Protein AF-A0A182N769-F1 (afdb_monomer)

Secondary structure (DSSP, 8-state):
---HHHHHHIIIIIHHHHHHHHHHHIIIIIHHHHHHHHHHHHHHHHHHHHHHHHHHHHHHHHIIIIIHHHHHHHHHHHHHHHHHHHHHHHHHHHHHHHHHHHHHHHHSTTSTT---

pLDDT: mean 93.68, std 7.4, range [54.34, 98.56]

Structure (mmCIF, N/CA/C/O backbone):
data_AF-A0A182N769-F1
#
_entry.id   AF-A0A182N769-F1
#
loop_
_atom_site.group_PDB
_atom_site.id
_atom_site.type_symbol
_atom_site.label_atom_id
_atom_site.label_alt_id
_atom_site.label_comp_id
_atom_site.label_asym_id
_atom_site.label_entity_id
_atom_site.label_seq_id
_atom_site.pdbx_PDB_ins_code
_atom_site.Cartn_x
_atom_site.Cartn_y
_atom_site.Cartn_z
_atom_site.occupancy
_atom_site.B_iso_or_equiv
_atom_site.auth_seq_id
_atom_site.auth_comp_id
_atom_site.auth_asym_id
_atom_site.auth_atom_id
_atom_site.pdbx_PDB_model_num
ATOM 1 N N . MET A 1 1 ? 33.350 34.529 -58.874 1.00 54.34 1 MET A N 1
ATOM 2 C CA . MET A 1 1 ? 33.471 33.235 -59.580 1.00 54.34 1 MET A CA 1
ATOM 3 C C . MET A 1 1 ? 34.474 32.399 -58.795 1.00 54.34 1 MET A C 1
ATOM 5 O O . MET A 1 1 ? 35.595 32.860 -58.628 1.00 54.34 1 MET A O 1
ATOM 9 N N . PHE A 1 2 ? 34.067 31.278 -58.189 1.00 67.50 2 PHE A N 1
ATOM 10 C CA . PHE A 1 2 ? 34.999 30.447 -57.409 1.00 67.50 2 PHE A CA 1
ATOM 11 C C . PHE A 1 2 ? 36.072 29.850 -58.328 1.00 67.50 2 PHE A C 1
ATOM 13 O O . PHE A 1 2 ? 35.775 29.505 -59.472 1.00 67.50 2 PHE A O 1
ATOM 20 N N . SER A 1 3 ? 37.312 29.755 -57.837 1.00 80.31 3 SER A N 1
ATOM 21 C CA . SER A 1 3 ? 38.452 29.258 -58.616 1.00 80.31 3 SER A CA 1
ATOM 22 C C . SER A 1 3 ? 38.177 27.847 -59.162 1.00 80.31 3 SER A C 1
ATOM 24 O O . SER A 1 3 ? 37.646 27.011 -58.424 1.00 80.31 3 SER A O 1
ATOM 26 N N . PRO A 1 4 ? 38.555 27.533 -60.415 1.00 80.31 4 PRO A N 1
ATOM 27 C CA . PRO A 1 4 ? 38.396 26.193 -60.984 1.00 80.31 4 PRO A CA 1
ATOM 28 C C . PRO A 1 4 ? 39.051 25.101 -60.121 1.00 80.31 4 PRO A C 1
ATOM 30 O O . PRO A 1 4 ? 38.511 24.003 -60.013 1.00 80.31 4 PRO A O 1
ATOM 33 N N . PHE A 1 5 ? 40.131 25.424 -59.403 1.00 80.31 5 PHE A N 1
ATOM 34 C CA . PHE A 1 5 ? 40.764 24.523 -58.432 1.00 80.31 5 PHE A CA 1
ATOM 35 C C . PHE A 1 5 ? 39.852 24.156 -57.257 1.00 80.31 5 PHE A C 1
ATOM 37 O O . PHE A 1 5 ? 39.815 23.001 -56.838 1.00 80.31 5 PHE A O 1
ATOM 44 N N . PHE A 1 6 ? 39.079 25.117 -56.745 1.00 83.44 6 PHE A N 1
ATOM 45 C CA . PHE A 1 6 ? 38.128 24.873 -55.660 1.00 83.44 6 PHE A CA 1
ATOM 46 C C . PHE A 1 6 ? 37.009 23.931 -56.112 1.00 83.44 6 PHE A C 1
ATOM 48 O O . PHE A 1 6 ? 36.618 23.028 -55.379 1.00 83.44 6 PHE A O 1
ATOM 55 N N . ASN A 1 7 ? 36.533 24.098 -57.347 1.00 85.31 7 ASN A N 1
ATOM 56 C CA . ASN A 1 7 ? 35.488 23.246 -57.909 1.00 85.31 7 ASN A CA 1
ATOM 57 C C . ASN A 1 7 ? 35.989 21.808 -58.135 1.00 85.31 7 ASN A C 1
ATOM 59 O O . ASN A 1 7 ? 35.293 20.852 -57.80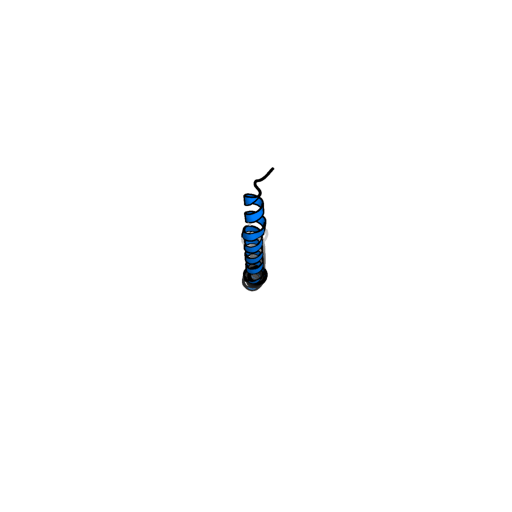4 1.00 85.31 7 ASN A O 1
ATOM 63 N N . ILE A 1 8 ? 37.230 21.646 -58.610 1.00 86.44 8 ILE A N 1
ATOM 64 C CA . ILE A 1 8 ? 37.871 20.331 -58.768 1.00 86.44 8 ILE A CA 1
ATOM 65 C C . ILE A 1 8 ? 38.034 19.636 -57.409 1.00 86.44 8 ILE A C 1
ATOM 67 O O . ILE A 1 8 ? 37.639 18.480 -57.267 1.00 86.44 8 ILE A O 1
ATOM 71 N N . LEU A 1 9 ? 38.548 20.335 -56.392 1.00 89.38 9 LEU A N 1
ATOM 72 C CA . LEU A 1 9 ? 38.689 19.785 -55.040 1.00 89.38 9 LEU A CA 1
ATOM 73 C C . LEU A 1 9 ? 37.332 19.339 -54.473 1.00 89.38 9 LEU A C 1
ATOM 75 O O . LEU A 1 9 ? 37.192 18.234 -53.949 1.00 89.38 9 LEU A O 1
ATOM 79 N N . LEU A 1 10 ? 36.314 20.187 -54.612 1.00 88.62 10 LEU A N 1
ATOM 80 C CA . LEU A 1 10 ? 34.984 19.920 -54.080 1.00 88.62 10 LEU A CA 1
ATOM 81 C C . LEU A 1 10 ? 34.326 18.714 -54.764 1.00 88.62 10 LEU A C 1
ATOM 83 O O . LEU A 1 10 ? 33.751 17.863 -54.085 1.00 88.62 10 LEU A O 1
ATOM 87 N N . LEU A 1 11 ? 34.425 18.612 -56.091 1.00 89.88 11 LEU A N 1
ATOM 88 C CA . LEU A 1 11 ? 33.785 17.544 -56.859 1.00 89.88 11 LEU A CA 1
ATOM 89 C C . LEU A 1 11 ? 34.516 16.206 -56.773 1.00 89.88 11 LEU A C 1
ATOM 91 O O . LEU A 1 11 ? 33.853 15.180 -56.657 1.00 89.88 11 LEU A O 1
ATOM 95 N N . PHE A 1 12 ? 35.847 16.208 -56.833 1.00 90.56 12 PHE A N 1
ATOM 96 C CA . PHE A 1 12 ? 36.619 14.972 -56.978 1.00 90.56 12 PHE A CA 1
ATOM 97 C C . PHE A 1 12 ? 37.205 14.443 -55.672 1.00 90.56 12 PHE A C 1
ATOM 99 O O . PHE A 1 12 ? 37.528 13.263 -55.607 1.00 90.56 12 PHE A O 1
ATOM 106 N N . GLN A 1 13 ? 37.333 15.276 -54.637 1.00 90.00 13 GLN A N 1
ATOM 107 C CA . GLN A 1 13 ? 37.891 14.847 -53.350 1.00 90.00 13 GLN A CA 1
ATOM 108 C C . GLN A 1 13 ? 36.838 14.894 -52.245 1.00 90.00 13 GLN A C 1
ATOM 110 O O . GLN A 1 13 ? 36.572 13.887 -51.592 1.00 90.00 13 GLN A O 1
ATOM 115 N N . ILE A 1 14 ? 36.178 16.042 -52.064 1.00 92.38 14 ILE A N 1
ATOM 116 C CA . ILE A 1 14 ? 35.286 16.251 -50.914 1.00 92.38 14 ILE A CA 1
ATOM 117 C C . ILE A 1 14 ? 33.979 15.467 -51.064 1.00 92.38 14 ILE A C 1
ATOM 119 O O . ILE A 1 14 ? 33.583 14.758 -50.139 1.00 92.38 14 ILE A O 1
ATOM 123 N N . LYS A 1 15 ? 33.304 15.561 -52.218 1.00 93.19 15 LYS A N 1
ATOM 124 C CA . LYS A 1 15 ? 32.033 14.852 -52.443 1.00 93.19 15 LYS A CA 1
ATOM 125 C C . LYS A 1 15 ? 32.162 13.327 -52.302 1.00 93.19 15 LYS A C 1
ATOM 127 O O . LYS A 1 15 ? 31.363 12.768 -51.554 1.00 93.19 15 LYS A O 1
ATOM 132 N N . PRO A 1 16 ? 33.140 12.645 -52.932 1.00 95.38 16 PRO A N 1
ATOM 133 C CA . PRO A 1 16 ? 33.295 11.199 -52.784 1.00 95.38 16 PRO A CA 1
ATOM 134 C C . PRO A 1 16 ? 33.575 10.783 -51.338 1.00 95.38 16 PRO A C 1
ATOM 136 O O . PRO A 1 16 ? 32.932 9.861 -50.831 1.00 95.38 16 PRO A O 1
ATOM 139 N N . LEU A 1 17 ? 34.462 11.509 -50.645 1.00 94.88 17 LEU A N 1
ATOM 140 C CA . LEU A 1 17 ? 34.779 11.254 -49.239 1.00 94.88 17 LEU A CA 1
ATOM 141 C C . LEU A 1 17 ? 33.533 11.387 -48.352 1.00 94.88 17 LEU A C 1
ATOM 143 O O . LEU A 1 17 ? 33.244 10.497 -47.555 1.00 94.88 17 LEU A O 1
ATOM 147 N N . TYR A 1 18 ? 32.757 12.458 -48.541 1.00 94.00 18 TYR A N 1
ATOM 148 C CA . TYR A 1 18 ? 31.498 12.677 -47.829 1.00 94.00 18 TYR A CA 1
ATOM 149 C C . TYR A 1 18 ? 30.494 11.550 -48.089 1.00 94.00 18 TYR A C 1
ATOM 151 O O . TYR A 1 18 ? 29.908 11.020 -47.147 1.00 94.00 18 TYR A O 1
ATOM 159 N N . THR A 1 19 ? 30.326 11.136 -49.348 1.00 95.25 19 THR A N 1
ATOM 160 C CA . THR A 1 19 ? 29.398 10.049 -49.688 1.00 95.25 19 THR A CA 1
ATOM 161 C C . THR A 1 19 ? 29.819 8.707 -49.096 1.00 95.25 19 THR A C 1
ATOM 163 O O . THR A 1 19 ? 28.957 7.964 -48.628 1.00 95.25 19 THR A O 1
ATOM 166 N N . SER A 1 20 ? 31.125 8.407 -49.060 1.00 93.81 20 SER A N 1
ATOM 167 C CA . SER A 1 20 ? 31.642 7.196 -48.413 1.00 93.81 20 SER A CA 1
ATOM 168 C C . SER A 1 20 ? 31.373 7.237 -46.914 1.00 93.81 20 SER A C 1
ATOM 170 O O . SER A 1 20 ? 30.770 6.315 -46.378 1.00 93.81 20 SER A O 1
ATOM 172 N N . TYR A 1 21 ? 31.719 8.349 -46.257 1.00 93.12 21 TYR A N 1
ATOM 173 C CA . TYR A 1 21 ? 31.479 8.539 -44.830 1.00 93.12 21 TYR A CA 1
ATOM 174 C C . TYR A 1 21 ? 29.995 8.407 -44.468 1.00 93.12 21 TYR A C 1
ATOM 176 O O . TYR A 1 21 ? 29.647 7.707 -43.523 1.00 93.12 21 TYR A O 1
ATOM 184 N N . GLN A 1 22 ? 29.099 9.033 -45.236 1.00 92.50 22 GLN A N 1
ATOM 185 C CA . GLN A 1 22 ? 27.661 8.960 -44.985 1.00 92.50 22 GLN A CA 1
ATOM 186 C C . GLN A 1 22 ? 27.119 7.533 -45.149 1.00 92.50 22 GLN A C 1
ATOM 188 O O . GLN A 1 22 ? 26.253 7.104 -44.380 1.00 92.50 22 GLN A O 1
ATOM 193 N N . LYS A 1 23 ? 27.626 6.786 -46.135 1.00 92.25 23 LYS A N 1
ATOM 194 C CA . LYS A 1 23 ? 27.254 5.387 -46.350 1.00 92.25 23 LYS A CA 1
ATOM 195 C C . LYS A 1 23 ? 27.746 4.507 -45.203 1.00 92.25 23 LYS A C 1
ATOM 197 O O . LYS A 1 23 ? 26.963 3.725 -44.672 1.00 92.25 23 LYS A O 1
ATOM 202 N N . ASP A 1 24 ? 28.994 4.678 -44.783 1.00 93.12 24 ASP A N 1
ATOM 203 C CA . ASP A 1 24 ? 29.573 3.927 -43.669 1.00 93.12 24 ASP A CA 1
ATOM 204 C C . ASP A 1 24 ? 28.843 4.229 -42.362 1.00 93.12 24 ASP A C 1
ATOM 206 O O . ASP A 1 24 ? 28.476 3.307 -41.637 1.00 93.12 24 ASP A O 1
ATOM 210 N N . LEU A 1 25 ? 28.529 5.500 -42.101 1.00 90.69 25 LEU A N 1
ATOM 211 C CA . LEU A 1 25 ? 27.726 5.926 -40.956 1.00 90.69 25 LEU A CA 1
ATOM 212 C C . LEU A 1 25 ? 26.351 5.243 -40.944 1.00 90.69 25 LEU A C 1
ATOM 214 O O . LEU A 1 25 ? 25.920 4.726 -39.915 1.00 90.69 25 LEU A O 1
ATOM 218 N N . SE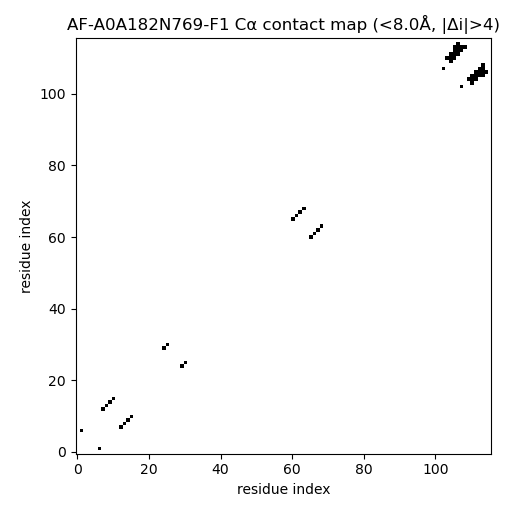R A 1 26 ? 25.680 5.212 -42.097 1.00 86.31 26 SER A N 1
ATOM 219 C CA . SER A 1 26 ? 24.359 4.589 -42.232 1.00 86.31 26 SER A CA 1
ATOM 220 C C . SER A 1 26 ? 24.429 3.075 -42.023 1.00 86.31 26 SER A C 1
ATOM 222 O O . SER A 1 26 ? 23.589 2.514 -41.327 1.00 86.31 26 SER A O 1
ATOM 224 N N . ASN A 1 27 ? 25.459 2.420 -42.562 1.00 86.69 27 ASN A N 1
ATOM 225 C CA . ASN A 1 27 ? 25.637 0.974 -42.446 1.00 86.69 27 ASN A CA 1
ATOM 226 C C . ASN A 1 27 ? 26.046 0.529 -41.038 1.00 86.69 27 ASN A C 1
ATOM 228 O O . ASN A 1 27 ? 25.719 -0.583 -40.633 1.00 86.69 27 ASN A O 1
ATOM 232 N N . THR A 1 28 ? 26.798 1.360 -40.312 1.00 90.88 28 THR A N 1
ATOM 233 C CA . THR A 1 28 ? 27.420 0.953 -39.043 1.00 90.88 28 THR A CA 1
ATOM 234 C C . THR A 1 28 ? 26.700 1.470 -37.809 1.00 90.88 28 THR A C 1
ATOM 236 O O . THR A 1 28 ? 26.701 0.773 -36.800 1.00 90.88 28 THR A O 1
ATOM 239 N N . LEU A 1 29 ? 26.085 2.657 -37.853 1.00 90.94 29 LEU A N 1
ATOM 240 C CA . LEU A 1 29 ? 25.515 3.283 -36.655 1.00 90.94 29 LEU A CA 1
ATOM 241 C C . LEU A 1 29 ? 23.994 3.359 -36.646 1.00 90.94 29 LEU A C 1
ATOM 243 O O . LEU A 1 29 ? 23.426 3.381 -35.556 1.00 90.94 29 LEU A O 1
ATOM 247 N N . TRP A 1 30 ? 23.328 3.380 -37.805 1.00 90.44 30 TRP A N 1
ATOM 248 C CA . TRP A 1 30 ? 21.873 3.559 -37.841 1.00 90.44 30 TRP A CA 1
ATOM 249 C C . TRP A 1 30 ? 21.152 2.442 -37.072 1.00 90.44 30 TRP A C 1
ATOM 251 O O . TRP A 1 30 ? 20.459 2.716 -36.090 1.00 90.44 30 TRP A O 1
ATOM 261 N N . GLU A 1 31 ? 21.349 1.184 -37.478 1.00 91.88 31 GLU A N 1
ATOM 262 C CA . GLU A 1 31 ? 20.619 0.034 -36.911 1.00 91.88 31 GLU A CA 1
ATOM 263 C C . GLU A 1 31 ? 20.937 -0.198 -35.429 1.00 91.88 31 GLU A C 1
ATOM 265 O O . GLU A 1 31 ? 19.998 -0.356 -34.638 1.00 91.88 31 GLU A O 1
ATOM 270 N N . PRO A 1 32 ? 22.211 -0.129 -34.989 1.00 94.62 32 PRO A N 1
ATOM 271 C CA . PRO A 1 32 ? 22.528 -0.237 -33.570 1.00 94.62 32 PRO A CA 1
ATOM 272 C C . PRO A 1 32 ? 21.906 0.871 -32.721 1.00 94.62 32 PRO A C 1
ATOM 274 O O . PRO A 1 32 ? 21.402 0.584 -31.638 1.00 94.62 32 PRO A O 1
ATOM 277 N N . LEU A 1 33 ? 21.897 2.125 -33.194 1.00 95.50 33 LEU A N 1
ATOM 278 C CA . LEU A 1 33 ? 21.293 3.229 -32.442 1.00 95.50 33 LEU A CA 1
ATOM 279 C C . LEU A 1 33 ? 19.779 3.071 -32.331 1.00 95.50 33 LEU A C 1
ATOM 281 O O . LEU A 1 33 ? 19.223 3.262 -31.251 1.00 95.50 33 LEU A O 1
ATOM 285 N N . ASN A 1 34 ? 19.104 2.704 -33.419 1.00 94.44 34 ASN A N 1
ATOM 286 C CA . ASN A 1 34 ? 17.664 2.479 -33.387 1.00 94.44 34 ASN A CA 1
ATOM 287 C C . ASN A 1 34 ? 17.289 1.321 -32.452 1.00 94.44 34 ASN A C 1
ATOM 289 O O . ASN A 1 34 ? 16.378 1.454 -31.634 1.00 94.44 34 ASN A O 1
ATOM 293 N N . THR A 1 35 ? 18.043 0.222 -32.518 1.00 96.31 35 THR A N 1
ATOM 294 C CA . THR A 1 35 ? 17.868 -0.930 -31.624 1.00 96.31 35 THR A CA 1
ATOM 295 C C . THR A 1 35 ? 18.086 -0.528 -30.167 1.00 96.31 35 THR A C 1
ATOM 297 O O . THR A 1 35 ? 17.234 -0.799 -29.323 1.00 96.31 35 THR A O 1
ATOM 300 N N . PHE A 1 36 ? 19.164 0.207 -29.876 1.00 97.12 36 PHE A N 1
ATOM 301 C CA . PHE A 1 36 ? 19.461 0.707 -28.535 1.00 97.12 36 PHE A CA 1
ATOM 302 C C . PHE A 1 36 ? 18.305 1.534 -27.955 1.00 97.12 36 PHE A C 1
ATOM 304 O O . PHE A 1 36 ? 17.895 1.323 -26.811 1.00 97.12 36 PHE A O 1
ATOM 311 N N . TRP A 1 37 ? 17.739 2.457 -28.737 1.00 97.69 37 TRP A N 1
ATOM 312 C CA . TRP A 1 37 ? 16.615 3.274 -28.279 1.00 97.69 37 TRP A CA 1
ATOM 313 C C . TRP A 1 37 ? 15.338 2.456 -28.071 1.00 97.69 37 TRP A C 1
ATOM 315 O O . TRP A 1 37 ? 14.627 2.688 -27.088 1.00 97.69 37 TRP A O 1
ATOM 325 N N . ALA A 1 38 ? 15.064 1.477 -28.936 1.00 98.19 38 ALA A N 1
ATOM 326 C CA . ALA A 1 38 ? 13.933 0.567 -28.776 1.00 98.19 38 ALA A CA 1
ATOM 327 C C . ALA A 1 38 ? 14.057 -0.282 -27.497 1.00 98.19 38 ALA A C 1
ATOM 329 O O . ALA A 1 38 ? 13.107 -0.381 -26.716 1.00 98.19 38 ALA A O 1
ATOM 330 N N . GLU A 1 39 ? 15.241 -0.830 -27.227 1.00 98.25 39 GLU A N 1
ATOM 331 C CA . GLU A 1 39 ? 15.528 -1.592 -26.008 1.00 98.25 39 GLU A CA 1
ATOM 332 C C . GLU A 1 39 ? 15.423 -0.727 -24.749 1.00 98.25 39 GLU A C 1
ATOM 334 O O . GLU A 1 39 ? 14.849 -1.153 -23.739 1.00 98.25 39 GLU A O 1
ATOM 339 N N . CYS A 1 40 ? 15.927 0.509 -24.806 1.00 98.06 40 CYS A N 1
ATOM 340 C CA . CYS A 1 40 ? 15.794 1.473 -23.718 1.00 98.06 40 CYS A CA 1
ATOM 341 C C . CYS A 1 40 ? 14.321 1.782 -23.424 1.00 98.06 40 CYS A C 1
ATOM 343 O O . CYS A 1 40 ? 13.916 1.817 -22.256 1.00 98.06 40 CYS A O 1
ATOM 345 N N . TYR A 1 41 ? 13.509 1.968 -24.467 1.00 98.25 41 TYR A N 1
ATOM 346 C CA . TYR A 1 41 ? 12.077 2.212 -24.329 1.00 98.25 41 TYR A CA 1
ATOM 347 C C . TYR A 1 41 ? 11.363 1.030 -23.664 1.00 98.25 41 TYR A C 1
ATOM 349 O O . TYR A 1 41 ? 10.673 1.215 -22.656 1.00 98.25 41 TYR A O 1
ATOM 357 N N . GL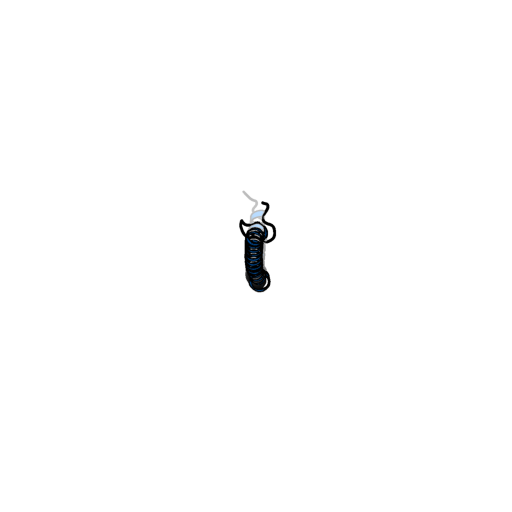U A 1 42 ? 11.562 -0.188 -24.171 1.00 98.38 42 GLU A N 1
ATOM 358 C CA . GLU A 1 42 ? 10.914 -1.376 -23.609 1.00 98.38 42 GLU A CA 1
ATOM 359 C C . GLU A 1 42 ? 11.388 -1.657 -22.177 1.00 98.38 42 GLU A C 1
ATOM 361 O O . GLU A 1 42 ? 10.569 -1.938 -21.299 1.00 98.38 42 GLU A O 1
ATOM 366 N N . SER A 1 43 ? 12.675 -1.466 -21.879 1.00 98.31 43 SER A N 1
ATOM 367 C CA . SER A 1 43 ? 13.208 -1.593 -20.516 1.00 98.31 43 SER A CA 1
ATOM 368 C C . SER A 1 43 ? 12.549 -0.607 -19.547 1.00 98.31 43 SER A C 1
ATOM 370 O O . SER A 1 43 ? 12.111 -0.992 -18.455 1.00 98.31 43 SER A O 1
ATOM 372 N N . CYS A 1 44 ? 12.410 0.662 -19.946 1.00 98.12 44 CYS A N 1
ATOM 373 C CA . CYS A 1 44 ? 11.729 1.683 -19.147 1.00 98.12 44 CYS A CA 1
ATOM 374 C C . CYS A 1 44 ? 10.252 1.339 -18.923 1.00 98.12 44 CYS A C 1
ATOM 376 O O . CYS A 1 44 ? 9.742 1.442 -17.801 1.00 98.12 44 CYS A O 1
ATOM 378 N N . LYS A 1 45 ? 9.565 0.896 -19.975 1.00 98.12 45 LYS A N 1
ATOM 379 C CA . LYS A 1 45 ? 8.157 0.497 -19.940 1.00 98.12 45 LYS A CA 1
ATOM 380 C C . LYS A 1 45 ? 7.927 -0.692 -19.007 1.00 98.12 45 LYS A C 1
ATOM 382 O O . LYS A 1 45 ? 7.084 -0.595 -18.111 1.00 98.12 45 LYS A O 1
ATOM 387 N N . LEU A 1 46 ? 8.716 -1.760 -19.135 1.00 98.31 46 LEU A N 1
ATOM 388 C CA . LEU A 1 46 ? 8.646 -2.943 -18.269 1.00 98.31 46 LEU A CA 1
ATOM 389 C C . LEU A 1 46 ? 8.948 -2.598 -16.808 1.00 98.31 46 LEU A C 1
ATOM 391 O O . LEU A 1 46 ? 8.221 -3.018 -15.904 1.00 98.31 46 LEU A O 1
ATOM 395 N N . SER A 1 47 ? 9.980 -1.786 -16.563 1.00 98.31 47 SER A N 1
ATOM 396 C CA . SER A 1 47 ? 10.313 -1.301 -15.221 1.00 98.31 47 SER A CA 1
ATOM 397 C C . SER A 1 47 ? 9.155 -0.507 -14.607 1.00 98.31 47 SER A C 1
ATOM 399 O O . SER A 1 47 ? 8.749 -0.751 -13.464 1.00 98.31 47 SER A O 1
ATOM 401 N N . SER A 1 48 ? 8.544 0.391 -15.386 1.00 98.25 48 SER A N 1
ATOM 402 C CA . SER A 1 48 ? 7.403 1.189 -14.941 1.00 98.25 48 SER A CA 1
ATOM 403 C C . SER A 1 48 ? 6.182 0.324 -14.606 1.00 98.25 48 SER A C 1
ATOM 405 O O . SER A 1 48 ? 5.602 0.473 -13.527 1.00 98.25 48 SER A O 1
ATOM 407 N N . GLN A 1 49 ? 5.841 -0.638 -15.469 1.00 98.38 49 GLN A N 1
ATOM 408 C CA . GLN A 1 49 ? 4.746 -1.587 -15.240 1.00 98.38 49 GLN A CA 1
ATOM 409 C C . GLN A 1 49 ? 4.990 -2.460 -14.003 1.00 98.38 49 GLN A C 1
ATOM 411 O O . GLN A 1 49 ? 4.099 -2.620 -13.164 1.00 98.38 49 GLN A O 1
ATOM 416 N N . ARG A 1 50 ? 6.212 -2.982 -13.839 1.00 98.44 50 ARG A N 1
ATOM 417 C CA . ARG A 1 50 ? 6.599 -3.776 -12.665 1.00 98.44 50 ARG A CA 1
ATOM 418 C C . ARG A 1 50 ? 6.447 -2.969 -11.381 1.00 98.44 50 ARG A C 1
ATOM 420 O O . ARG A 1 50 ? 5.857 -3.457 -10.418 1.00 98.44 50 ARG A O 1
ATOM 427 N N . ARG A 1 51 ? 6.932 -1.726 -11.369 1.00 98.38 51 ARG A N 1
ATOM 428 C CA . ARG A 1 51 ? 6.788 -0.809 -10.232 1.00 98.38 51 ARG A CA 1
ATOM 429 C C . ARG A 1 51 ? 5.318 -0.551 -9.899 1.00 98.38 51 ARG A C 1
ATOM 431 O O . ARG A 1 51 ? 4.954 -0.647 -8.730 1.00 98.38 51 ARG A O 1
ATOM 438 N N . ALA A 1 52 ? 4.473 -0.281 -10.893 1.00 98.31 52 ALA A N 1
ATOM 439 C CA . ALA A 1 52 ? 3.041 -0.068 -10.677 1.00 98.31 52 ALA A CA 1
ATOM 440 C C . ALA A 1 52 ? 2.363 -1.306 -10.059 1.00 98.31 52 ALA A C 1
ATOM 442 O O . ALA A 1 52 ? 1.628 -1.187 -9.076 1.00 98.31 52 ALA A O 1
ATOM 443 N N . LYS A 1 53 ? 2.679 -2.504 -10.568 1.00 98.44 53 LYS A N 1
ATOM 444 C CA . LYS A 1 53 ? 2.164 -3.773 -10.034 1.00 98.44 53 LYS A CA 1
ATOM 445 C C . LYS A 1 53 ? 2.584 -3.998 -8.579 1.00 98.44 53 LYS A C 1
ATOM 447 O O . LYS A 1 53 ? 1.737 -4.297 -7.741 1.00 98.44 53 LYS A O 1
ATOM 452 N N . LEU A 1 54 ? 3.865 -3.800 -8.262 1.00 98.44 54 LEU A N 1
ATOM 453 C CA . LEU A 1 54 ? 4.385 -3.950 -6.899 1.00 98.44 54 LEU A CA 1
ATOM 454 C C . LEU A 1 54 ? 3.754 -2.948 -5.925 1.00 98.44 54 LEU A C 1
ATOM 456 O O . LEU A 1 54 ? 3.428 -3.311 -4.797 1.00 98.44 54 LEU A O 1
ATOM 460 N N . GLN A 1 55 ? 3.534 -1.701 -6.354 1.00 98.44 55 GLN A N 1
ATOM 461 C CA . GLN A 1 55 ? 2.846 -0.704 -5.532 1.00 98.44 55 GLN A CA 1
ATOM 462 C C . GLN A 1 55 ? 1.398 -1.105 -5.244 1.00 98.44 55 GLN A C 1
ATOM 464 O O . GLN A 1 55 ? 0.955 -1.010 -4.100 1.00 98.44 55 GLN A O 1
ATOM 469 N N . MET A 1 56 ? 0.664 -1.573 -6.256 1.00 98.38 56 MET A N 1
ATOM 470 C CA . MET A 1 56 ? -0.710 -2.044 -6.083 1.00 98.38 56 MET A CA 1
ATOM 471 C C . MET A 1 56 ? -0.774 -3.250 -5.139 1.00 98.38 56 MET A C 1
ATOM 473 O O . MET A 1 56 ? -1.592 -3.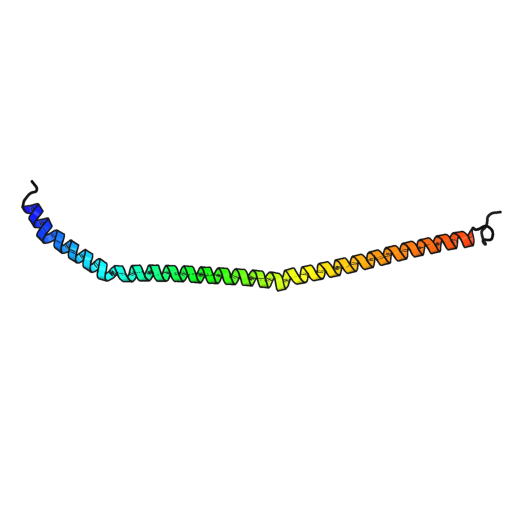275 -4.220 1.00 98.38 56 MET A O 1
ATOM 477 N N . GLU A 1 57 ? 0.121 -4.222 -5.313 1.00 98.38 57 GLU A N 1
ATOM 478 C CA . GLU A 1 57 ? 0.182 -5.406 -4.459 1.00 98.38 57 GLU A CA 1
ATOM 479 C C . GLU A 1 57 ? 0.552 -5.056 -3.012 1.00 98.38 57 GLU A C 1
ATOM 481 O O . GLU A 1 57 ? -0.066 -5.571 -2.081 1.00 98.38 57 GLU A O 1
ATOM 486 N N . SER A 1 58 ? 1.509 -4.145 -2.813 1.00 98.38 58 SER A N 1
ATOM 487 C CA . SER A 1 58 ? 1.889 -3.646 -1.487 1.00 98.38 58 SER A CA 1
ATOM 488 C C . SER A 1 58 ? 0.712 -2.957 -0.786 1.00 98.38 58 SER A C 1
ATOM 490 O O . SER A 1 58 ? 0.392 -3.289 0.357 1.00 98.38 58 SER A O 1
ATOM 492 N N . ARG A 1 59 ? -0.013 -2.077 -1.497 1.00 98.25 59 ARG A N 1
ATOM 493 C CA . ARG A 1 59 ? -1.225 -1.419 -0.975 1.00 98.25 59 ARG A CA 1
ATOM 494 C C . ARG A 1 59 ? -2.296 -2.435 -0.583 1.00 98.25 59 ARG A C 1
ATOM 496 O O . ARG A 1 59 ? -2.853 -2.328 0.508 1.00 98.25 59 ARG A O 1
ATOM 503 N N . ARG A 1 60 ? -2.547 -3.436 -1.433 1.00 98.31 60 ARG A N 1
ATOM 504 C CA . ARG A 1 60 ? -3.513 -4.507 -1.156 1.00 98.31 60 ARG A CA 1
ATOM 505 C C . ARG A 1 60 ? -3.123 -5.306 0.088 1.00 98.31 60 ARG A C 1
ATOM 507 O O . ARG A 1 60 ? -3.935 -5.449 0.996 1.00 98.31 60 ARG A O 1
ATOM 514 N N . LYS A 1 61 ? -1.868 -5.758 0.180 1.00 98.44 61 LYS A N 1
ATOM 515 C CA . LYS A 1 61 ? -1.367 -6.505 1.346 1.00 98.44 61 LYS A CA 1
ATOM 516 C C . LYS A 1 61 ? -1.473 -5.688 2.629 1.00 98.44 61 LYS A C 1
ATOM 518 O O . LYS A 1 61 ? -1.877 -6.225 3.654 1.00 98.44 61 LYS A O 1
ATOM 523 N N . PHE A 1 62 ? -1.149 -4.397 2.584 1.00 98.38 62 PHE A N 1
ATOM 524 C CA . PHE A 1 62 ? -1.285 -3.520 3.744 1.00 98.38 62 PHE A CA 1
ATOM 525 C C . PHE A 1 62 ? -2.748 -3.370 4.184 1.00 98.38 62 PHE A C 1
ATOM 527 O O . PHE A 1 62 ? -3.049 -3.458 5.375 1.00 98.38 62 PHE A O 1
ATOM 534 N N . GLN A 1 63 ? -3.674 -3.206 3.235 1.00 98.06 63 GLN A N 1
ATOM 535 C CA . GLN A 1 63 ? -5.106 -3.163 3.535 1.00 98.06 63 GLN A CA 1
ATOM 536 C C . GLN A 1 63 ? -5.589 -4.459 4.196 1.00 98.06 63 GLN A C 1
ATOM 538 O O . GLN A 1 63 ? -6.192 -4.408 5.266 1.00 98.06 63 GLN A O 1
ATOM 543 N N . GLU A 1 64 ? -5.278 -5.606 3.593 1.00 98.06 64 GLU A N 1
ATOM 544 C CA . GLU A 1 64 ? -5.709 -6.927 4.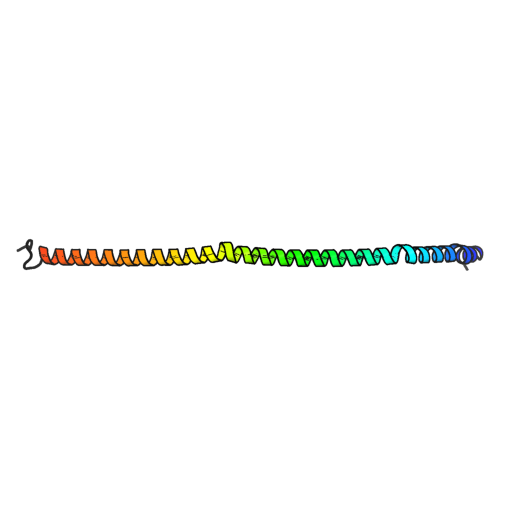063 1.00 98.06 64 GLU A CA 1
ATOM 545 C C . GLU A 1 64 ? -5.098 -7.298 5.420 1.00 98.06 64 GLU A C 1
ATOM 547 O O . GLU A 1 64 ? -5.782 -7.841 6.284 1.00 98.06 64 GLU A O 1
ATOM 552 N N . ARG A 1 65 ? -3.803 -7.025 5.620 1.00 97.81 65 ARG A N 1
ATOM 553 C CA . ARG A 1 65 ? -3.061 -7.500 6.797 1.00 97.81 65 ARG A CA 1
ATOM 554 C C . ARG A 1 65 ? -3.079 -6.532 7.968 1.00 97.81 65 ARG A C 1
ATOM 556 O O . ARG A 1 65 ? -2.950 -6.980 9.101 1.00 97.81 65 ARG A O 1
ATOM 563 N N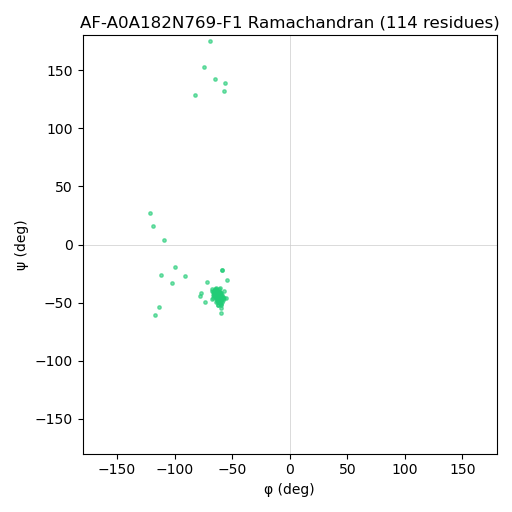 . ILE A 1 66 ? -3.217 -5.232 7.713 1.00 97.94 66 ILE A N 1
ATOM 564 C CA . ILE A 1 66 ? -3.107 -4.203 8.751 1.00 97.94 66 ILE A CA 1
ATOM 565 C C . ILE A 1 66 ? -4.429 -3.461 8.912 1.00 97.94 66 ILE A C 1
ATOM 567 O O . ILE A 1 66 ? -5.029 -3.513 9.985 1.00 97.94 66 ILE A O 1
ATOM 571 N N . LEU A 1 67 ? -4.917 -2.795 7.861 1.00 98.31 67 LEU A N 1
ATOM 572 C CA . LEU A 1 67 ? -6.056 -1.881 8.006 1.00 98.31 67 LEU A CA 1
ATOM 573 C C . LEU A 1 67 ? -7.361 -2.600 8.357 1.00 98.31 67 LEU A C 1
ATOM 575 O O . LEU A 1 67 ? -8.054 -2.168 9.278 1.00 98.31 67 LEU A O 1
ATOM 579 N N . VAL A 1 68 ? -7.689 -3.691 7.660 1.00 98.25 68 VAL A N 1
ATOM 580 C CA . VAL A 1 68 ? -8.918 -4.455 7.918 1.00 98.25 68 VAL A CA 1
ATOM 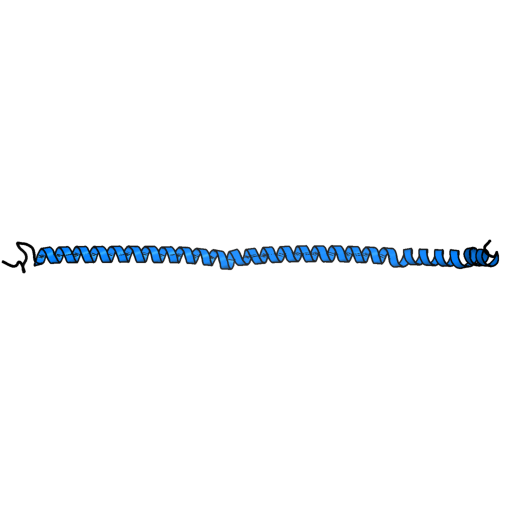581 C C . VAL A 1 68 ? -8.920 -5.032 9.342 1.00 98.25 68 VAL A C 1
ATOM 583 O O . VAL A 1 68 ? -9.856 -4.722 10.083 1.00 98.25 68 VAL A O 1
ATOM 586 N N . PRO A 1 69 ? -7.879 -5.756 9.805 1.00 98.19 69 PRO A N 1
ATOM 587 C CA . PRO A 1 69 ? -7.832 -6.250 11.182 1.00 98.19 69 PRO A CA 1
ATOM 588 C C . PRO A 1 69 ? -7.865 -5.146 12.242 1.00 98.19 69 PRO A C 1
ATOM 590 O O . PRO A 1 69 ? -8.487 -5.320 13.287 1.00 98.19 69 PRO A O 1
ATOM 593 N N . CYS A 1 70 ? -7.212 -4.002 12.007 1.00 98.25 70 CYS A N 1
ATOM 594 C CA . CYS A 1 70 ? -7.291 -2.859 12.920 1.00 98.25 70 CYS A CA 1
ATOM 595 C C . CYS A 1 70 ? -8.722 -2.323 13.037 1.00 98.25 70 CYS A C 1
ATOM 597 O O . CYS A 1 70 ? -9.191 -2.086 14.148 1.00 98.25 70 CYS A O 1
ATOM 599 N N . ARG A 1 71 ? -9.431 -2.166 11.912 1.00 97.94 71 ARG A N 1
ATOM 600 C CA . ARG A 1 71 ? -10.820 -1.687 11.905 1.00 97.94 71 ARG A CA 1
ATOM 601 C C . ARG A 1 71 ? -11.765 -2.667 12.601 1.00 97.94 71 ARG A C 1
ATOM 603 O O . ARG A 1 71 ? -12.629 -2.225 13.353 1.00 97.94 71 ARG A O 1
ATOM 610 N N . ILE A 1 72 ? -11.589 -3.971 12.379 1.00 98.38 72 ILE A N 1
ATOM 611 C CA . ILE A 1 72 ? -12.378 -5.010 13.058 1.00 98.38 72 ILE A CA 1
ATOM 612 C C . ILE A 1 72 ? -12.181 -4.899 14.572 1.00 98.38 72 ILE A C 1
ATOM 614 O O . ILE A 1 72 ? -13.156 -4.665 15.283 1.00 98.38 72 ILE A O 1
ATOM 618 N N . ARG A 1 73 ? -10.926 -4.925 15.044 1.00 98.31 73 ARG A N 1
ATOM 619 C CA . ARG A 1 73 ? -10.604 -4.793 16.475 1.00 98.31 73 ARG A CA 1
ATOM 620 C C . ARG A 1 73 ? -11.145 -3.505 17.085 1.00 98.31 73 ARG A C 1
ATOM 622 O O . ARG A 1 73 ? -11.647 -3.517 18.201 1.00 98.31 73 ARG A O 1
ATOM 629 N N . GLN A 1 74 ? -11.073 -2.393 16.356 1.00 98.38 74 GLN A N 1
ATOM 630 C CA . GLN A 1 74 ? -11.651 -1.129 16.807 1.00 98.38 74 GLN A CA 1
ATOM 631 C C . GLN A 1 74 ? -13.172 -1.235 16.990 1.00 98.38 74 GLN A C 1
ATOM 633 O O . GLN A 1 74 ? -13.707 -0.733 17.975 1.00 98.38 74 GLN A O 1
ATOM 638 N N . SER A 1 75 ? -13.874 -1.888 16.059 1.00 98.50 75 SER A N 1
ATOM 639 C CA . SER A 1 75 ? -15.324 -2.083 16.164 1.00 98.50 75 SER A CA 1
ATOM 640 C C . SER A 1 75 ? -15.704 -2.992 17.337 1.00 98.50 75 SER A C 1
ATOM 642 O O . SER A 1 75 ? -16.631 -2.672 18.081 1.00 98.50 75 SER A O 1
ATOM 644 N N . GLU A 1 76 ? -14.946 -4.071 17.548 1.00 98.38 76 GLU A N 1
ATOM 645 C CA . GLU A 1 76 ? -15.141 -5.015 18.650 1.00 98.38 76 GLU A CA 1
ATOM 646 C C . GLU A 1 76 ? -14.915 -4.332 20.001 1.00 98.38 76 GLU A C 1
ATOM 648 O O . GLU A 1 76 ? -15.731 -4.465 20.912 1.00 98.38 76 GLU A O 1
ATOM 653 N N . GLU A 1 77 ? -13.852 -3.535 20.116 1.00 98.12 77 GLU A N 1
ATOM 654 C CA . GLU A 1 77 ? -13.542 -2.805 21.343 1.00 98.12 77 GLU A CA 1
ATOM 655 C C . GLU A 1 77 ? -14.596 -1.735 21.651 1.00 98.12 77 GLU A C 1
ATOM 657 O O . GLU A 1 77 ? -15.057 -1.620 22.788 1.00 98.12 77 GLU A O 1
ATOM 662 N N . ASN A 1 78 ? -15.069 -1.008 20.637 1.00 98.44 78 ASN A N 1
ATOM 663 C CA . ASN A 1 78 ? -16.167 -0.056 20.803 1.00 98.44 78 ASN A CA 1
ATOM 664 C C . ASN A 1 78 ? -17.457 -0.744 21.280 1.00 98.44 78 ASN A C 1
ATOM 666 O O . ASN A 1 78 ? -18.152 -0.223 22.160 1.00 98.44 78 ASN A O 1
ATOM 670 N N . ALA A 1 79 ? -17.775 -1.924 20.739 1.00 98.44 79 ALA A N 1
ATOM 671 C CA . ALA A 1 79 ? -18.916 -2.716 21.188 1.00 98.44 79 ALA A CA 1
ATOM 672 C C . ALA A 1 79 ? -18.743 -3.171 22.646 1.00 98.44 79 ALA A C 1
ATOM 674 O O . ALA A 1 79 ? -19.657 -3.007 23.459 1.00 98.44 79 ALA A O 1
ATOM 675 N N . ARG A 1 80 ? -17.550 -3.660 23.011 1.00 98.56 80 ARG A N 1
ATOM 676 C CA . ARG A 1 80 ? -17.212 -4.069 24.382 1.00 98.56 80 ARG A CA 1
ATOM 677 C C . ARG A 1 80 ? -17.397 -2.922 25.376 1.00 98.56 80 ARG A C 1
ATOM 679 O O . ARG A 1 80 ? -18.050 -3.102 26.405 1.00 98.56 80 ARG A O 1
ATOM 686 N N . LEU A 1 81 ? -16.874 -1.737 25.058 1.00 98.50 81 LEU A N 1
ATOM 687 C CA . LEU A 1 81 ? -17.002 -0.540 25.894 1.00 98.50 81 LEU A CA 1
ATOM 688 C C . LEU A 1 81 ? -18.464 -0.100 26.043 1.00 98.50 81 LEU A C 1
ATOM 690 O O . LEU A 1 81 ? -18.898 0.228 27.148 1.00 98.50 81 LEU A O 1
ATOM 694 N N . THR A 1 82 ? -19.244 -0.159 24.962 1.00 98.56 82 THR A N 1
ATOM 695 C CA . THR A 1 82 ? -20.676 0.182 24.974 1.00 98.56 82 THR A CA 1
ATOM 696 C C . THR A 1 82 ? -21.467 -0.748 25.897 1.00 98.56 82 THR A C 1
ATOM 698 O O . THR A 1 82 ? -22.280 -0.293 26.710 1.00 98.56 82 THR A O 1
ATOM 701 N N . ILE A 1 83 ? -21.200 -2.055 25.825 1.00 98.50 83 ILE A N 1
ATOM 702 C CA . ILE A 1 83 ? -21.824 -3.055 26.700 1.00 98.50 83 ILE A CA 1
ATOM 703 C C . ILE A 1 83 ? -21.434 -2.796 28.158 1.00 98.50 83 ILE A C 1
ATOM 705 O O . ILE A 1 83 ? -22.309 -2.716 29.022 1.00 98.50 83 ILE A O 1
ATOM 709 N N . GLN A 1 84 ? -20.142 -2.600 28.432 1.00 98.50 84 GLN A N 1
ATOM 710 C CA . GLN A 1 84 ? -19.642 -2.323 29.779 1.00 98.50 84 GLN A CA 1
ATOM 711 C C . GLN A 1 84 ? -20.282 -1.058 30.373 1.00 98.50 84 GLN A C 1
ATOM 713 O O . GLN A 1 84 ? -20.708 -1.055 31.531 1.00 98.50 84 GLN A O 1
ATOM 718 N N . GLN A 1 85 ? -20.407 0.010 29.582 1.00 98.50 85 GLN A N 1
ATOM 719 C CA . GLN A 1 85 ? -21.050 1.250 30.012 1.00 98.50 85 GLN A CA 1
ATOM 720 C C . GLN A 1 85 ? -22.543 1.048 30.300 1.00 98.50 85 GLN A C 1
ATOM 722 O O . GLN A 1 85 ? -23.058 1.576 31.287 1.00 98.50 85 GLN A O 1
ATOM 727 N N . THR A 1 86 ? -23.230 0.257 29.478 1.00 98.56 86 THR A N 1
ATOM 728 C CA . THR A 1 86 ? -24.649 -0.075 29.669 1.00 98.56 86 THR A CA 1
ATOM 729 C C . THR A 1 86 ? -24.864 -0.871 30.956 1.00 98.56 86 THR A C 1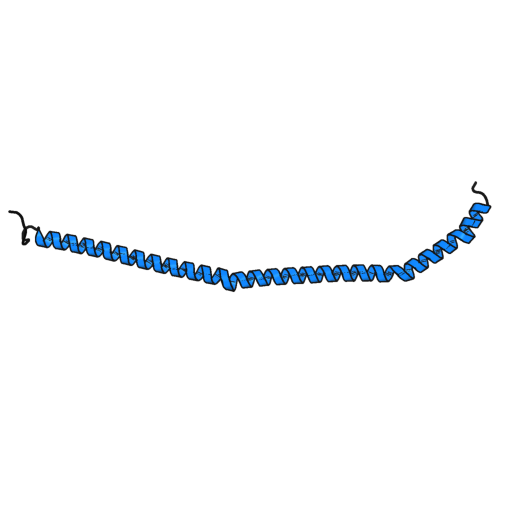
ATOM 731 O O . THR A 1 86 ? -25.725 -0.520 31.763 1.00 98.56 86 THR A O 1
ATOM 734 N N . GLN A 1 87 ? -24.036 -1.890 31.204 1.00 98.38 87 GLN A N 1
ATOM 735 C CA . GLN A 1 87 ? -24.081 -2.683 32.436 1.00 98.38 87 GLN A CA 1
ATOM 736 C C . GLN A 1 87 ? -23.800 -1.829 33.676 1.00 98.38 87 GLN A C 1
ATOM 738 O O . GLN A 1 87 ? -24.493 -1.958 34.687 1.00 98.38 87 GLN A O 1
ATOM 743 N N . ARG A 1 88 ? -22.819 -0.920 33.595 1.00 98.25 88 ARG A N 1
ATOM 744 C CA . ARG A 1 88 ? -22.502 0.006 34.686 1.00 98.25 88 ARG A CA 1
ATOM 745 C C . ARG A 1 88 ? -23.697 0.896 35.026 1.00 98.25 88 ARG A C 1
ATOM 747 O O . ARG A 1 88 ? -24.096 0.932 36.186 1.00 98.25 88 ARG A O 1
ATOM 754 N N . LYS A 1 89 ? -24.306 1.538 34.023 1.00 98.25 89 LYS A N 1
ATOM 755 C CA . LYS A 1 89 ? -25.504 2.372 34.214 1.00 98.25 89 LYS A CA 1
ATOM 756 C C . LYS A 1 89 ? -26.652 1.571 34.829 1.00 98.25 89 LYS A C 1
ATOM 758 O O . LYS A 1 89 ? -27.265 2.016 35.791 1.00 98.25 89 LYS A O 1
ATOM 763 N N . ALA A 1 90 ? -26.902 0.356 34.335 1.00 98.00 90 ALA A N 1
ATOM 764 C CA . ALA A 1 90 ? -27.942 -0.513 34.882 1.00 98.00 90 ALA A CA 1
ATOM 765 C C . ALA A 1 90 ? -27.697 -0.857 36.363 1.00 98.00 90 ALA A C 1
ATOM 767 O O . ALA A 1 90 ? -28.634 -0.833 37.166 1.00 98.00 90 ALA A O 1
ATOM 768 N N . LYS A 1 91 ? -26.443 -1.141 36.742 1.00 98.19 91 LYS A N 1
ATOM 769 C CA . LYS A 1 91 ? -26.056 -1.410 38.134 1.00 98.19 91 LYS A CA 1
ATOM 770 C C . LYS A 1 91 ? -26.227 -0.179 39.023 1.00 98.19 91 LYS A C 1
ATOM 772 O O . LYS A 1 91 ? -26.753 -0.312 40.127 1.00 98.19 91 LYS A O 1
ATOM 777 N N . GLU A 1 92 ? -25.811 0.994 38.555 1.00 98.12 92 GLU A N 1
ATOM 778 C CA . GLU A 1 92 ? -25.976 2.266 39.269 1.00 98.12 92 GLU A CA 1
ATOM 779 C C . GLU A 1 92 ? -27.461 2.553 39.527 1.00 98.12 92 GLU A C 1
ATOM 781 O O . GLU A 1 92 ? -27.864 2.685 40.681 1.00 98.12 92 GLU A O 1
ATOM 786 N N . THR A 1 93 ? -28.304 2.492 38.492 1.00 98.00 93 THR A N 1
ATOM 787 C CA . THR A 1 93 ? -29.756 2.676 38.635 1.00 98.00 93 THR A CA 1
ATOM 788 C C . THR A 1 93 ? -30.395 1.624 39.550 1.00 98.00 93 THR A C 1
ATOM 790 O O . THR A 1 93 ? -31.302 1.933 40.321 1.00 98.00 93 THR A O 1
ATOM 793 N N . ASN A 1 94 ? -29.954 0.361 39.496 1.00 98.19 94 ASN A N 1
ATOM 794 C CA . ASN A 1 94 ? -30.469 -0.673 40.400 1.00 98.19 94 ASN A CA 1
ATOM 795 C C . ASN A 1 94 ? -30.099 -0.381 41.861 1.00 98.19 94 ASN A C 1
ATOM 797 O O . ASN A 1 94 ? -30.944 -0.511 42.745 1.00 98.19 94 ASN A O 1
ATOM 801 N N . THR A 1 95 ? -28.855 0.038 42.095 1.00 98.06 95 THR A N 1
ATOM 802 C CA . THR A 1 95 ? -28.339 0.379 43.426 1.00 98.06 95 THR A CA 1
ATOM 803 C C . THR A 1 95 ? -29.112 1.556 44.011 1.00 98.06 95 THR A C 1
ATOM 805 O O . THR A 1 95 ? -29.576 1.470 45.144 1.00 98.06 95 THR A O 1
ATOM 808 N N . GLU A 1 96 ? -29.343 2.602 43.217 1.00 97.94 96 GLU A N 1
ATOM 809 C CA . GLU A 1 96 ? -30.151 3.760 43.606 1.00 97.94 96 GLU A CA 1
ATOM 810 C C . GLU A 1 96 ? -31.589 3.360 43.969 1.00 97.94 96 GLU A C 1
ATOM 812 O O . GLU A 1 96 ? -32.083 3.712 45.038 1.00 97.94 96 GLU A O 1
ATOM 817 N N . ARG A 1 97 ? -32.253 2.543 43.140 1.00 97.88 97 ARG A N 1
ATOM 818 C CA . ARG A 1 97 ? -33.607 2.047 43.445 1.00 97.88 97 ARG A CA 1
ATOM 819 C C . ARG A 1 97 ? -33.653 1.240 44.740 1.00 97.88 97 ARG A C 1
ATOM 821 O O . ARG A 1 9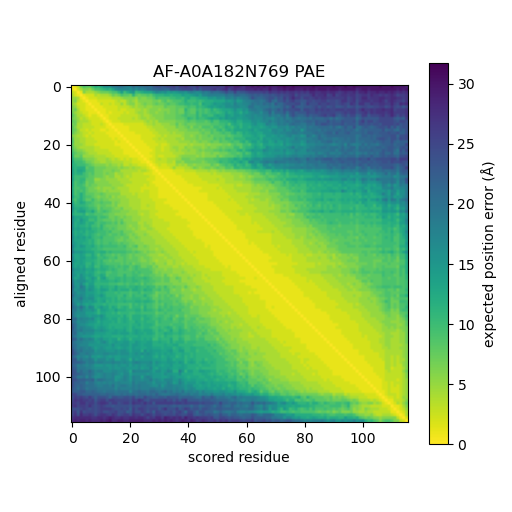7 ? -34.571 1.420 45.537 1.00 97.88 97 ARG A O 1
ATOM 828 N N . ARG A 1 98 ? -32.680 0.348 44.959 1.00 97.06 98 ARG A N 1
ATOM 829 C CA . ARG A 1 98 ? -32.586 -0.437 46.201 1.00 97.06 98 ARG A CA 1
ATOM 830 C C . ARG A 1 98 ? -32.376 0.465 47.409 1.00 97.06 98 ARG A C 1
ATOM 832 O O . ARG A 1 98 ? -33.027 0.251 48.425 1.00 97.06 98 ARG A O 1
ATOM 839 N N . TRP A 1 99 ? -31.516 1.472 47.279 1.00 96.50 99 TRP A N 1
ATOM 840 C CA . TRP A 1 99 ? -31.278 2.458 48.325 1.00 96.50 99 TRP A CA 1
ATOM 841 C C . TRP A 1 99 ? -32.556 3.221 48.680 1.00 96.50 99 TRP A C 1
ATOM 843 O O . TRP A 1 99 ? -32.949 3.234 49.843 1.00 96.50 99 TRP A O 1
ATOM 853 N N . LEU A 1 100 ? -33.273 3.753 47.688 1.00 96.00 100 LEU A N 1
ATOM 854 C CA . LEU A 1 100 ? -34.537 4.462 47.908 1.00 96.00 100 LEU A CA 1
ATOM 855 C C . LEU A 1 100 ? -35.608 3.565 48.548 1.00 96.00 100 LEU A C 1
ATOM 857 O O . LEU A 1 100 ? -36.321 4.000 49.452 1.00 96.00 100 LEU A O 1
ATOM 861 N N . ASN A 1 101 ? -35.715 2.307 48.114 1.00 94.56 101 ASN A N 1
ATOM 862 C CA . ASN A 1 101 ? -36.635 1.341 48.719 1.00 94.56 101 ASN A CA 1
ATOM 863 C C . ASN A 1 101 ? -36.273 1.051 50.179 1.00 94.56 101 ASN A C 1
ATOM 865 O O . ASN A 1 101 ? -37.159 1.024 51.030 1.00 94.56 101 ASN A O 1
ATOM 869 N N . LEU A 1 102 ? -34.983 0.879 50.478 1.00 94.25 102 LEU A N 1
ATOM 870 C CA . LEU A 1 102 ? -34.500 0.669 51.839 1.00 94.25 102 LEU A CA 1
ATOM 871 C C . LEU A 1 102 ? -34.778 1.890 52.722 1.00 94.25 102 LEU A C 1
ATOM 873 O O . LEU A 1 102 ? -35.277 1.737 53.832 1.00 94.25 102 LEU A O 1
ATOM 877 N N . GLN A 1 103 ? -34.526 3.101 52.220 1.00 93.06 103 GLN A N 1
ATOM 878 C CA . GLN A 1 103 ? -34.836 4.332 52.944 1.00 93.06 103 GLN A CA 1
ATOM 879 C C . GLN A 1 103 ? -36.330 4.435 53.267 1.00 93.06 103 GLN A C 1
ATOM 881 O O . GLN A 1 103 ? -36.689 4.731 54.402 1.00 93.06 103 GLN A O 1
ATOM 886 N N . ARG A 1 104 ? -37.213 4.139 52.304 1.00 91.19 104 ARG A N 1
ATOM 887 C CA . ARG A 1 104 ? -38.669 4.128 52.533 1.00 91.19 104 ARG A CA 1
ATOM 888 C C . ARG A 1 104 ? -39.096 3.056 53.532 1.00 91.19 104 ARG A C 1
ATOM 890 O O . ARG A 1 104 ? -39.997 3.302 54.324 1.00 91.19 104 ARG A O 1
ATOM 897 N N . PHE A 1 105 ? -38.465 1.884 53.496 1.00 91.12 105 PHE A N 1
ATOM 898 C CA . PHE A 1 105 ? -38.740 0.803 54.439 1.00 91.12 105 PHE A CA 1
ATOM 899 C C . PHE A 1 105 ? -38.331 1.169 55.871 1.00 91.12 105 PHE A C 1
ATOM 901 O O . PHE A 1 105 ? -39.091 0.932 56.804 1.00 91.12 105 PHE A O 1
ATOM 908 N N . LEU A 1 106 ? -37.155 1.773 56.051 1.00 92.38 106 LEU A N 1
ATOM 909 C CA . LEU A 1 106 ? -36.631 2.116 57.374 1.00 92.38 106 LEU A CA 1
ATOM 910 C C . LEU A 1 106 ? -37.289 3.369 57.960 1.00 92.38 106 LEU A C 1
ATOM 912 O O . LEU A 1 106 ? -37.668 3.358 59.125 1.00 92.38 106 LEU A O 1
ATOM 916 N N . TYR A 1 107 ? -37.451 4.422 57.159 1.00 90.31 107 TYR A N 1
ATOM 917 C CA . TYR A 1 107 ? -37.868 5.751 57.624 1.00 90.31 107 TYR A CA 1
ATOM 918 C C . TYR A 1 107 ? -39.295 6.144 57.207 1.00 90.31 107 TYR A C 1
ATOM 920 O O . TYR A 1 107 ? -39.706 7.281 57.422 1.00 90.31 107 TYR A O 1
ATOM 928 N N . GLY A 1 108 ? -40.049 5.251 56.559 1.00 86.50 108 GLY A N 1
ATOM 929 C CA . GLY A 1 108 ? -41.443 5.510 56.193 1.00 86.50 108 GLY A CA 1
ATOM 930 C C . GLY A 1 108 ? -42.378 5.572 57.411 1.00 86.50 108 GLY A C 1
ATOM 931 O O . GLY A 1 108 ? -41.963 5.243 58.516 1.00 86.50 108 GLY A O 1
ATOM 932 N N . PRO A 1 109 ? -43.671 5.901 57.229 1.00 84.31 109 PRO A N 1
ATOM 933 C CA . PRO A 1 109 ? -44.624 6.101 58.334 1.00 84.31 109 PRO A CA 1
ATOM 934 C C . PRO A 1 109 ? -44.828 4.889 59.260 1.00 84.31 109 PRO A C 1
ATOM 936 O O . PRO A 1 109 ? -45.298 5.038 60.379 1.00 84.31 109 PRO A O 1
ATOM 939 N N . LYS A 1 110 ? -44.514 3.680 58.779 1.00 81.56 110 LYS A N 1
ATOM 940 C CA . LYS A 1 110 ? -44.525 2.427 59.558 1.00 81.56 110 LYS A CA 1
ATOM 941 C C . LYS A 1 110 ? -43.140 1.771 59.630 1.00 81.56 110 LYS A C 1
ATOM 943 O O . LYS A 1 110 ? -43.037 0.572 59.872 1.00 81.56 110 LYS A O 1
ATOM 948 N N . GLY A 1 111 ? -42.095 2.523 59.302 1.00 85.31 111 GLY A N 1
ATOM 949 C CA . GLY A 1 111 ? -40.728 2.028 59.260 1.00 85.31 111 GLY A CA 1
ATOM 950 C C . GLY A 1 111 ? -40.153 1.846 60.658 1.00 85.31 111 GLY A C 1
ATOM 951 O O . GLY A 1 111 ? -40.545 2.536 61.596 1.00 85.31 111 GLY A O 1
ATOM 952 N N . ALA A 1 112 ? -39.197 0.926 60.791 1.00 85.62 112 ALA A N 1
ATOM 953 C CA . ALA A 1 112 ? -38.557 0.620 62.072 1.00 85.62 112 ALA A CA 1
ATOM 954 C C . ALA A 1 112 ? -37.871 1.838 62.720 1.00 85.62 112 ALA A C 1
ATOM 956 O O . ALA A 1 112 ? -37.652 1.845 63.927 1.00 85.62 112 ALA A O 1
ATOM 957 N N . TRP A 1 113 ? -37.528 2.852 61.920 1.00 88.88 113 TRP A N 1
ATOM 958 C CA . TRP A 1 113 ? -36.877 4.096 62.329 1.00 88.88 113 TRP A CA 1
ATOM 959 C C . TRP A 1 113 ? -37.717 5.335 61.973 1.00 88.88 113 TRP A C 1
ATOM 961 O O . TRP A 1 113 ? -37.161 6.409 61.727 1.00 88.88 113 TRP A O 1
ATOM 971 N N . ALA A 1 114 ? -39.045 5.195 61.897 1.00 82.88 114 ALA A N 1
ATOM 972 C CA . ALA A 1 114 ? -39.947 6.336 61.768 1.00 82.88 114 ALA A CA 1
ATOM 973 C C . ALA A 1 114 ? -39.729 7.297 62.949 1.00 82.88 114 ALA A C 1
ATOM 975 O O . ALA A 1 114 ? -39.657 6.862 64.098 1.00 82.88 114 ALA A O 1
ATOM 976 N N . LYS A 1 115 ? -39.587 8.596 62.671 1.00 75.06 115 LYS A N 1
ATOM 977 C CA . LYS A 1 115 ? -39.598 9.613 63.729 1.00 75.06 115 LYS A CA 1
ATOM 978 C C . LYS A 1 115 ? -41.056 9.933 64.058 1.00 75.06 115 LYS A C 1
ATOM 980 O O . LYS A 1 115 ? -41.821 10.162 63.121 1.00 75.06 115 LYS A O 1
ATOM 985 N N . GLU A 1 116 ? -41.401 9.882 65.345 1.00 64.38 116 GLU A N 1
ATOM 986 C CA . GLU A 1 116 ? -42.704 10.317 65.880 1.00 64.38 116 GLU A CA 1
ATOM 987 C C . GLU A 1 116 ? -42.974 11.801 65.603 1.00 64.38 116 GLU A C 1
ATOM 989 O O . GLU A 1 116 ? -42.003 12.599 65.629 1.00 64.38 116 GLU A O 1
#

Organism: NCBI:txid7168

Radius of gyration: 47.64 Å; Cα contacts (8 Å, |Δi|>4): 27; chains: 1; bounding box: 85×41×127 Å

Solvent-accessible surface area (backbone atoms only — not comparable to full-atom values): 6334 Å² total; per-residue (Å²): 132,83,57,71,66,58,53,49,47,45,63,72,49,49,47,55,52,50,53,50,51,53,50,51,47,52,75,66,46,46,63,60,51,53,48,50,53,51,52,50,49,50,52,52,50,53,52,51,52,52,50,52,51,52,51,52,51,50,54,50,51,45,41,67,70,46,52,49,54,51,53,50,52,51,52,53,49,52,49,52,52,52,50,52,52,51,53,49,52,52,50,51,54,50,52,53,52,52,48,54,51,50,48,49,52,36,54,24,99,86,18,91,59,40,81,132

Sequence (116 aa):
MFSPFFNILLLFQIKPLYTSYQKDLSNTLWEPLNTFWAECYESCKLSSQRRAKLQMESRRKFQERILVPCRIRQSEENARLTIQQTQRKAKETNTERRWLNLQRFLYGPKGAWAKE

Foldseek 3Di:
DDDPVVVCCCPPPVVVVVVVVVVCCCVPPVVVVVVVVVVVVVVVVVVVVVVVVVVVVVVVCCCVPPVVVVVVVVVVVVVVVVVVVVVVVVVVVVVVVVVVVVCCQQAPPPHVPDDD

Mean predicted aligned error: 9.8 Å